Protein AF-A0A1V3J7R4-F1 (afdb_monomer_lite)

Structure (mmCIF, N/CA/C/O backbone):
data_AF-A0A1V3J7R4-F1
#
_entry.id   AF-A0A1V3J7R4-F1
#
loop_
_atom_site.group_PDB
_atom_site.id
_atom_site.type_symbol
_atom_site.label_atom_id
_atom_site.label_alt_id
_atom_site.label_comp_id
_atom_site.label_asym_id
_atom_site.label_entity_id
_atom_site.label_seq_id
_atom_site.pdbx_PDB_ins_code
_atom_site.Cartn_x
_atom_site.Cartn_y
_atom_site.Cartn_z
_atom_site.occupancy
_atom_site.B_iso_or_equiv
_atom_site.auth_seq_id
_atom_site.auth_comp_id
_atom_site.auth_asym_id
_atom_site.auth_atom_id
_atom_site.pdbx_PDB_model_num
ATOM 1 N N . MET A 1 1 ? 9.829 16.663 -28.044 1.00 47.00 1 MET A N 1
ATOM 2 C CA . MET A 1 1 ? 8.922 15.558 -27.674 1.00 47.00 1 MET A CA 1
ATOM 3 C C . MET A 1 1 ? 9.517 14.301 -28.269 1.00 47.00 1 MET A C 1
ATOM 5 O O . MET A 1 1 ? 9.755 14.290 -29.467 1.00 47.00 1 MET A O 1
ATOM 9 N N . THR A 1 2 ? 9.885 13.321 -27.450 1.00 62.84 2 THR A N 1
ATOM 10 C CA . THR A 1 2 ? 10.335 12.012 -27.942 1.00 62.84 2 THR A CA 1
ATOM 11 C C . THR A 1 2 ? 9.152 11.293 -28.570 1.00 62.84 2 THR A C 1
ATOM 13 O O . THR A 1 2 ? 8.119 11.148 -27.919 1.00 62.84 2 THR A O 1
ATOM 16 N N . ASP A 1 3 ? 9.315 10.888 -29.823 1.00 75.12 3 ASP A N 1
ATOM 17 C CA . ASP A 1 3 ? 8.359 10.077 -30.567 1.00 75.12 3 ASP A CA 1
ATOM 18 C C . ASP A 1 3 ? 8.209 8.728 -29.843 1.00 75.12 3 ASP A C 1
ATOM 20 O O . ASP A 1 3 ? 9.170 7.959 -29.740 1.00 75.12 3 ASP A O 1
ATOM 24 N N . LEU A 1 4 ? 7.055 8.495 -29.210 1.00 73.88 4 LEU A N 1
ATOM 25 C CA . LEU A 1 4 ? 6.812 7.253 -28.480 1.00 73.88 4 LEU A CA 1
ATOM 26 C C . LEU A 1 4 ? 6.561 6.145 -29.501 1.00 73.88 4 LEU A C 1
ATOM 28 O O . LEU A 1 4 ? 5.609 6.208 -30.276 1.00 73.88 4 LEU A O 1
ATOM 32 N N . LYS A 1 5 ? 7.409 5.116 -29.488 1.00 85.44 5 LYS A N 1
ATOM 33 C CA . LYS A 1 5 ? 7.226 3.941 -30.339 1.00 85.44 5 LYS A CA 1
ATOM 34 C C . LYS A 1 5 ? 5.942 3.200 -29.963 1.00 85.44 5 LYS A C 1
ATOM 36 O O . LYS A 1 5 ? 5.563 3.139 -28.794 1.00 85.44 5 LYS A O 1
ATOM 41 N N . ASN A 1 6 ? 5.303 2.595 -30.962 1.00 87.44 6 ASN A N 1
ATOM 42 C CA . ASN A 1 6 ? 4.145 1.737 -30.736 1.00 87.44 6 ASN A CA 1
ATOM 43 C C . ASN A 1 6 ? 4.531 0.522 -29.872 1.00 87.44 6 ASN A C 1
ATOM 45 O O . ASN A 1 6 ? 5.616 -0.037 -30.070 1.00 87.44 6 ASN A O 1
ATOM 49 N N . PRO A 1 7 ? 3.658 0.085 -28.946 1.00 88.69 7 PRO A N 1
ATOM 50 C CA . PRO A 1 7 ? 3.921 -1.090 -28.127 1.00 88.69 7 PRO A CA 1
ATOM 51 C C . PRO A 1 7 ? 4.001 -2.336 -29.021 1.00 88.69 7 PRO A C 1
ATOM 53 O O . PRO A 1 7 ? 3.018 -2.745 -29.634 1.00 88.69 7 PRO A O 1
ATOM 56 N N . THR A 1 8 ? 5.193 -2.921 -29.098 1.00 94.12 8 THR A N 1
ATOM 57 C CA . THR A 1 8 ? 5.507 -4.174 -29.804 1.00 94.12 8 THR A CA 1
ATOM 58 C C . THR A 1 8 ? 6.146 -5.149 -28.820 1.00 94.12 8 THR A C 1
ATOM 60 O O . THR A 1 8 ? 6.599 -4.733 -27.751 1.00 94.12 8 THR A O 1
ATOM 63 N N . ILE A 1 9 ? 6.199 -6.440 -29.161 1.00 93.81 9 ILE A N 1
ATOM 64 C CA . ILE A 1 9 ? 6.881 -7.440 -28.323 1.00 93.81 9 ILE A CA 1
ATOM 65 C C . ILE A 1 9 ? 8.348 -7.036 -28.119 1.00 93.81 9 ILE A C 1
ATOM 67 O O . ILE A 1 9 ? 8.866 -7.104 -27.006 1.00 93.81 9 ILE A O 1
ATOM 71 N N . GLU A 1 10 ? 9.002 -6.552 -29.174 1.00 93.94 10 GLU A N 1
ATOM 72 C CA . GLU A 1 10 ? 10.383 -6.082 -29.140 1.00 93.94 10 GLU A CA 1
ATOM 73 C C . GLU A 1 10 ? 10.560 -4.902 -28.178 1.00 93.94 10 GLU A C 1
ATOM 75 O O . GLU A 1 10 ? 11.463 -4.924 -27.342 1.00 93.94 10 GLU A O 1
ATOM 80 N N . GLU A 1 11 ? 9.684 -3.895 -28.243 1.00 93.00 11 GLU A N 1
ATOM 81 C CA . GLU A 1 11 ? 9.742 -2.757 -27.320 1.00 93.00 11 GLU A CA 1
ATOM 82 C C . GLU A 1 11 ? 9.486 -3.186 -25.870 1.00 93.00 11 GLU A C 1
ATOM 84 O O . GLU A 1 11 ? 10.223 -2.769 -24.978 1.00 93.00 11 GLU A O 1
ATOM 89 N N . VAL A 1 12 ? 8.521 -4.078 -25.618 1.00 91.56 12 VAL A N 1
ATOM 90 C CA . VAL A 1 12 ? 8.289 -4.633 -24.272 1.00 91.56 12 VAL A CA 1
ATOM 91 C C . VAL A 1 12 ? 9.553 -5.316 -23.742 1.00 91.56 12 VAL A C 1
ATOM 93 O O . VAL A 1 12 ? 9.977 -5.024 -22.625 1.00 91.56 12 VAL A O 1
ATOM 96 N N . ASN A 1 13 ? 10.210 -6.149 -24.553 1.00 93.62 13 ASN A N 1
ATOM 97 C CA . ASN A 1 13 ? 11.443 -6.839 -24.163 1.00 93.62 13 ASN A CA 1
ATOM 98 C C . ASN A 1 13 ? 12.592 -5.869 -23.843 1.00 93.62 13 ASN A C 1
ATOM 100 O O . ASN A 1 13 ? 13.351 -6.106 -22.903 1.00 93.62 13 ASN A O 1
ATOM 104 N N . ILE A 1 14 ? 12.705 -4.750 -24.565 1.00 92.00 14 ILE A N 1
ATOM 105 C CA . ILE A 1 14 ? 13.697 -3.705 -24.265 1.00 92.00 14 ILE A CA 1
ATOM 106 C C . ILE A 1 14 ? 13.455 -3.106 -22.875 1.00 92.00 14 ILE A C 1
ATOM 108 O O . ILE A 1 14 ? 14.402 -2.918 -22.108 1.00 92.00 14 ILE A O 1
ATOM 112 N N . TYR A 1 15 ? 12.205 -2.786 -22.534 1.00 90.44 15 TYR A N 1
ATOM 113 C CA . TYR A 1 15 ? 11.880 -2.222 -21.222 1.00 90.44 15 TYR A CA 1
ATOM 114 C C . TYR A 1 15 ? 11.988 -3.251 -20.093 1.00 90.44 15 TYR A C 1
ATOM 116 O O . TYR A 1 15 ? 12.422 -2.881 -19.004 1.00 90.44 15 TYR A O 1
ATOM 124 N N . LEU A 1 16 ? 11.693 -4.529 -20.349 1.00 90.44 16 LEU A N 1
ATOM 125 C CA . LEU A 1 16 ? 11.955 -5.614 -19.398 1.00 90.44 16 LEU A CA 1
ATOM 126 C C . LEU A 1 16 ? 13.454 -5.751 -19.103 1.00 90.44 16 LEU A C 1
ATOM 128 O O . LEU A 1 16 ? 13.844 -5.788 -17.941 1.00 90.44 16 LEU A O 1
ATOM 132 N N . ALA A 1 17 ? 14.309 -5.720 -20.128 1.00 91.38 17 ALA A N 1
ATOM 133 C CA . ALA A 1 17 ? 15.758 -5.752 -19.930 1.00 91.38 17 ALA A CA 1
ATOM 134 C C . ALA A 1 17 ? 16.266 -4.535 -19.134 1.00 91.38 17 ALA A C 1
ATOM 136 O O . ALA A 1 17 ? 17.131 -4.672 -18.271 1.00 91.38 17 ALA A O 1
ATOM 137 N N . LYS A 1 18 ? 15.705 -3.340 -19.378 1.00 90.56 18 LYS A N 1
ATOM 138 C CA . LYS A 1 18 ? 16.002 -2.135 -18.579 1.00 90.56 18 LYS A CA 1
ATOM 139 C C . LYS A 1 18 ? 15.540 -2.267 -17.129 1.00 90.56 18 LYS A C 1
ATOM 141 O O . LYS A 1 18 ? 16.214 -1.769 -16.234 1.00 90.56 18 LYS A O 1
ATOM 146 N N . TRP A 1 19 ? 14.395 -2.905 -16.906 1.00 89.25 19 TRP A N 1
ATOM 147 C CA . TRP A 1 19 ? 13.884 -3.176 -15.570 1.00 89.25 19 TRP A CA 1
ATOM 148 C C . TRP A 1 19 ? 14.813 -4.120 -14.801 1.00 89.25 19 TRP A C 1
ATOM 150 O O . TRP A 1 19 ? 15.168 -3.816 -13.666 1.00 89.25 19 TRP A O 1
ATOM 160 N N . GLU A 1 20 ? 15.274 -5.206 -15.429 1.00 86.81 20 GLU A N 1
ATOM 161 C CA . GLU A 1 20 ? 16.147 -6.197 -14.782 1.00 86.81 20 GLU A CA 1
ATOM 162 C C . GLU A 1 20 ? 17.467 -5.607 -14.268 1.00 86.81 20 GLU A C 1
ATOM 164 O O . GLU A 1 20 ? 17.964 -6.026 -13.223 1.00 86.81 20 GLU A O 1
ATOM 169 N N . ILE A 1 21 ? 18.018 -4.608 -14.965 1.00 88.69 21 ILE A N 1
ATOM 170 C CA . ILE A 1 21 ? 19.257 -3.928 -14.554 1.00 88.69 21 ILE A CA 1
ATOM 171 C C . ILE A 1 21 ? 19.025 -2.783 -13.560 1.00 88.69 21 ILE A C 1
ATOM 173 O O . ILE A 1 21 ? 19.991 -2.210 -13.054 1.00 88.69 21 ILE A O 1
ATOM 177 N N . SER A 1 22 ? 17.770 -2.429 -13.261 1.00 90.25 22 SER A N 1
ATOM 178 C CA . SER A 1 22 ? 17.458 -1.396 -12.276 1.00 90.25 22 SER A CA 1
ATOM 179 C C . SER A 1 22 ? 17.454 -1.982 -10.867 1.00 90.25 22 SER A C 1
ATOM 181 O O . SER A 1 22 ? 16.404 -2.205 -10.262 1.00 90.25 22 SER A O 1
ATOM 183 N N . GLU A 1 23 ? 18.657 -2.232 -10.349 1.00 91.75 23 GLU A N 1
ATOM 184 C CA . GLU A 1 23 ? 18.896 -2.926 -9.079 1.00 91.75 23 GLU A CA 1
ATOM 185 C C . GLU A 1 23 ? 18.033 -2.386 -7.929 1.00 91.75 23 GLU A C 1
ATOM 187 O O . GLU A 1 23 ? 17.412 -3.161 -7.203 1.00 91.75 23 GLU A O 1
ATOM 192 N N . ASN A 1 24 ? 17.932 -1.061 -7.799 1.00 91.31 24 ASN A N 1
ATOM 193 C CA . ASN A 1 24 ? 17.130 -0.412 -6.766 1.00 91.31 24 ASN A CA 1
ATOM 194 C C . ASN A 1 24 ? 15.646 -0.822 -6.819 1.00 91.31 24 ASN A C 1
ATOM 196 O O . ASN A 1 24 ? 15.108 -1.250 -5.801 1.00 91.31 24 ASN A O 1
ATOM 200 N N . TYR A 1 25 ? 14.997 -0.739 -7.984 1.00 88.62 25 TYR A N 1
ATOM 201 C CA . TYR A 1 25 ? 13.583 -1.092 -8.133 1.00 88.62 25 TYR A CA 1
ATOM 202 C C . TYR A 1 25 ? 13.364 -2.596 -7.960 1.00 88.62 25 TYR A C 1
ATOM 204 O O . TYR A 1 25 ? 12.438 -3.007 -7.265 1.00 88.62 25 TYR A O 1
ATOM 212 N N . VAL A 1 26 ? 14.256 -3.427 -8.507 1.00 91.56 26 VAL A N 1
ATOM 213 C CA . VAL A 1 26 ? 14.176 -4.887 -8.353 1.00 91.56 26 VAL A CA 1
ATOM 214 C C . VAL A 1 26 ? 14.286 -5.299 -6.882 1.00 91.56 26 VAL A C 1
ATOM 216 O O . VAL A 1 26 ? 13.528 -6.154 -6.419 1.00 91.56 26 VAL A O 1
ATOM 219 N N . LEU A 1 27 ? 15.215 -4.707 -6.125 1.00 94.69 27 LEU A N 1
ATOM 220 C CA . LEU A 1 27 ? 15.380 -5.001 -4.701 1.00 94.69 27 LEU A CA 1
ATOM 221 C C . LEU A 1 27 ? 14.211 -4.475 -3.861 1.00 94.69 27 LEU A C 1
ATOM 223 O O . LEU A 1 27 ? 13.767 -5.178 -2.953 1.00 94.69 27 LEU A O 1
ATOM 227 N N . GLN A 1 28 ? 13.687 -3.289 -4.176 1.00 95.06 28 GLN A N 1
ATOM 228 C CA . GLN A 1 28 ? 12.506 -2.726 -3.514 1.00 95.06 28 GLN A CA 1
ATOM 229 C C . GLN A 1 28 ? 11.268 -3.613 -3.704 1.00 95.06 28 GLN A C 1
ATOM 231 O O . GLN A 1 28 ? 10.600 -3.936 -2.721 1.00 95.06 28 GLN A O 1
ATOM 236 N N . GLU A 1 29 ? 11.010 -4.096 -4.923 1.00 93.25 29 GLU A N 1
ATOM 237 C CA . GLU A 1 29 ? 9.897 -5.016 -5.192 1.00 93.25 29 GLU A CA 1
ATOM 238 C C . GLU A 1 29 ? 10.067 -6.357 -4.473 1.00 93.25 29 GLU A C 1
ATOM 240 O O . GLU A 1 29 ? 9.138 -6.846 -3.827 1.00 93.25 29 GLU A O 1
ATOM 245 N N . LYS A 1 30 ? 11.273 -6.942 -4.505 1.00 93.62 30 LYS A N 1
ATOM 246 C CA . LYS A 1 30 ? 11.573 -8.174 -3.754 1.00 93.62 30 LYS A CA 1
ATOM 247 C C . LYS A 1 30 ? 11.359 -7.988 -2.252 1.00 93.62 30 LYS A C 1
ATOM 249 O O . LYS A 1 30 ? 10.832 -8.886 -1.593 1.00 93.62 30 LYS A O 1
ATOM 254 N N . PHE A 1 31 ? 11.758 -6.838 -1.710 1.00 95.88 31 PHE A N 1
ATOM 255 C CA . PHE A 1 31 ? 11.549 -6.510 -0.305 1.00 95.88 31 PHE A CA 1
ATOM 256 C C . PHE A 1 31 ? 10.060 -6.393 0.030 1.00 95.88 31 PHE A C 1
ATOM 258 O O . PHE A 1 31 ? 9.625 -6.992 1.012 1.00 95.88 31 PHE A O 1
ATOM 265 N N . LEU A 1 32 ? 9.271 -5.682 -0.785 1.00 96.50 32 LEU A N 1
ATOM 266 C CA . LEU A 1 32 ? 7.825 -5.567 -0.583 1.00 96.50 32 LEU A CA 1
ATOM 267 C C . LEU A 1 32 ? 7.141 -6.932 -0.644 1.00 96.50 32 LEU A C 1
ATOM 269 O O . LEU A 1 32 ? 6.384 -7.264 0.262 1.00 96.50 32 LEU A O 1
ATOM 273 N N . ASN A 1 33 ? 7.465 -7.768 -1.631 1.00 95.12 33 ASN A N 1
ATOM 274 C CA . ASN A 1 33 ? 6.899 -9.115 -1.719 1.00 95.12 33 ASN A CA 1
ATOM 275 C C . ASN A 1 33 ? 7.203 -9.934 -0.458 1.00 95.12 33 ASN A C 1
ATOM 277 O O . ASN A 1 33 ? 6.293 -10.505 0.142 1.00 95.12 33 ASN A O 1
ATOM 281 N N . LYS A 1 34 ? 8.457 -9.913 0.012 1.00 96.06 34 LYS A N 1
ATOM 282 C CA . LYS A 1 34 ? 8.841 -10.572 1.266 1.00 96.06 34 LYS A CA 1
ATOM 283 C C . LYS A 1 34 ? 8.074 -10.012 2.469 1.00 96.06 34 LYS A C 1
ATOM 285 O O . LYS A 1 34 ? 7.638 -10.777 3.325 1.00 96.06 34 LYS A O 1
ATOM 290 N N . LEU A 1 35 ? 7.909 -8.692 2.544 1.00 97.25 35 LEU A N 1
ATOM 291 C CA . LEU A 1 35 ? 7.201 -8.025 3.634 1.00 97.25 35 LEU A CA 1
ATOM 292 C C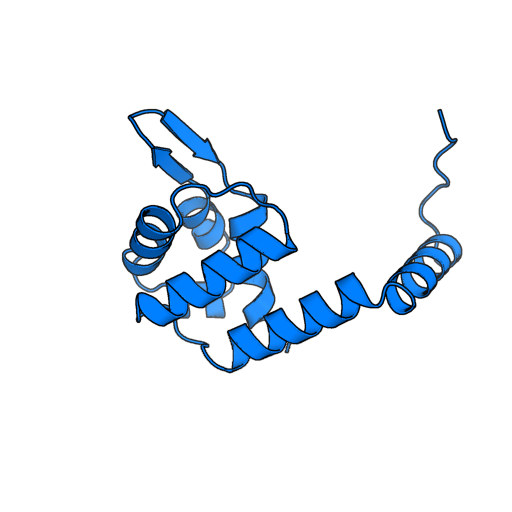 . LEU A 1 35 ? 5.729 -8.455 3.693 1.00 97.25 35 LEU A C 1
ATOM 294 O O . LEU A 1 35 ? 5.247 -8.856 4.749 1.00 97.25 35 LEU A O 1
ATOM 298 N N . PHE A 1 36 ? 5.023 -8.418 2.564 1.00 96.00 36 PHE A N 1
ATOM 299 C CA . PHE A 1 36 ? 3.611 -8.802 2.504 1.00 96.00 36 PHE A CA 1
ATOM 300 C C . PHE A 1 36 ? 3.399 -10.304 2.745 1.00 96.00 36 PHE A C 1
ATOM 302 O O . PHE A 1 36 ? 2.401 -10.680 3.355 1.00 96.00 36 PHE A O 1
ATOM 309 N N . GLN A 1 37 ? 4.352 -11.156 2.355 1.00 94.56 37 GLN A N 1
ATOM 310 C CA . GLN A 1 37 ? 4.335 -12.585 2.689 1.00 94.56 37 GLN A CA 1
ATOM 311 C C . GLN A 1 37 ? 4.554 -12.845 4.187 1.00 94.56 37 GLN A C 1
ATOM 313 O O . GLN A 1 37 ? 3.917 -13.730 4.755 1.00 94.56 37 GLN A O 1
ATOM 318 N N . GLN A 1 38 ? 5.436 -12.077 4.835 1.00 96.50 38 GLN A N 1
ATOM 319 C CA . GLN A 1 38 ? 5.717 -12.205 6.268 1.00 96.50 38 GLN A CA 1
ATOM 320 C C . GLN A 1 38 ? 4.552 -11.706 7.139 1.00 96.50 38 GLN A C 1
ATOM 322 O O . GLN A 1 38 ? 4.322 -12.253 8.217 1.00 96.50 38 GLN A O 1
ATOM 327 N N . PHE A 1 39 ? 3.812 -10.701 6.660 1.00 96.31 39 PHE A N 1
ATOM 328 C CA . PHE A 1 39 ? 2.682 -10.074 7.356 1.00 96.31 39 PHE A CA 1
ATOM 329 C C . PHE A 1 39 ? 1.397 -10.135 6.502 1.00 96.31 39 PHE A C 1
ATOM 331 O O . PHE A 1 39 ? 0.895 -9.099 6.038 1.00 96.31 39 PHE A O 1
ATOM 338 N N . PRO A 1 40 ? 0.841 -11.343 6.271 1.00 95.00 40 PRO A N 1
ATOM 339 C CA . PRO A 1 40 ? -0.229 -11.558 5.293 1.00 95.00 40 PRO A CA 1
ATOM 340 C C . PRO A 1 40 ? -1.600 -11.054 5.755 1.00 95.00 40 PRO A C 1
ATOM 342 O O . PRO A 1 40 ? -2.514 -10.934 4.944 1.00 95.00 40 PRO A O 1
ATOM 345 N N . LYS A 1 41 ? -1.772 -10.784 7.053 1.00 96.31 41 LYS A N 1
ATOM 346 C CA . LYS A 1 41 ? -3.039 -10.328 7.635 1.00 96.31 41 LYS A CA 1
ATOM 347 C C . LYS A 1 41 ? -3.080 -8.813 7.774 1.00 96.31 41 LYS A C 1
ATOM 349 O O . LYS A 1 41 ? -2.048 -8.148 7.867 1.00 96.31 41 LYS A O 1
ATOM 354 N N . ASN A 1 42 ? -4.288 -8.263 7.782 1.00 97.12 42 ASN A N 1
ATOM 355 C CA . ASN A 1 42 ? -4.540 -6.826 7.916 1.00 97.12 42 ASN A CA 1
ATOM 356 C C . ASN A 1 42 ? -5.395 -6.531 9.157 1.00 97.12 42 ASN A C 1
ATOM 358 O O . ASN A 1 42 ? -6.284 -5.685 9.130 1.00 97.12 42 ASN 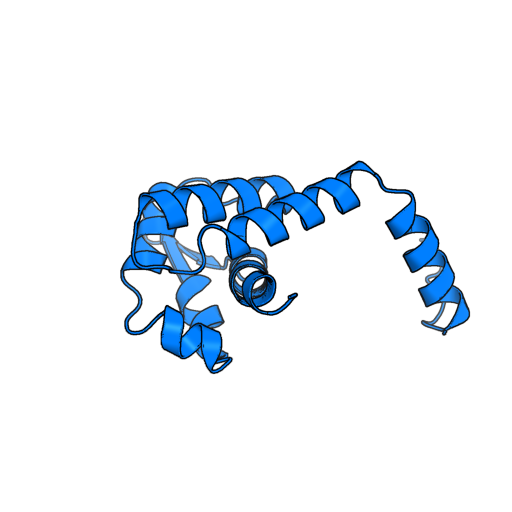A O 1
ATOM 362 N N . ASN A 1 43 ? -5.128 -7.253 10.248 1.00 96.81 43 ASN A N 1
ATOM 363 C CA . ASN A 1 43 ? -5.836 -7.144 11.526 1.00 96.81 43 ASN A CA 1
ATOM 364 C C . ASN A 1 43 ? -4.962 -6.625 12.681 1.00 96.81 43 ASN A C 1
ATOM 366 O O . ASN A 1 43 ? -5.480 -6.415 13.776 1.00 96.81 43 ASN A O 1
ATOM 370 N N . ASP A 1 44 ? -3.671 -6.392 12.441 1.00 98.12 44 ASP A N 1
ATOM 371 C CA . ASP A 1 44 ? -2.753 -5.772 13.392 1.00 98.12 44 ASP A CA 1
ATOM 372 C C . ASP A 1 44 ? -2.283 -4.405 12.874 1.00 98.12 44 ASP A C 1
ATOM 374 O O . ASP A 1 44 ? -1.826 -4.266 11.738 1.00 98.12 44 ASP A O 1
ATOM 378 N N . ILE A 1 45 ? -2.400 -3.365 13.705 1.00 98.06 45 ILE A N 1
ATOM 379 C CA . ILE A 1 45 ? -2.068 -1.995 13.289 1.00 98.06 45 ILE A CA 1
ATOM 380 C C . ILE A 1 45 ? -0.574 -1.803 13.014 1.00 98.06 45 ILE A C 1
ATOM 382 O O . ILE A 1 45 ? -0.220 -0.975 12.177 1.00 98.06 45 ILE A O 1
ATOM 386 N N . THR A 1 46 ? 0.301 -2.533 13.708 1.00 98.38 46 THR A N 1
ATOM 387 C CA . THR A 1 46 ? 1.756 -2.413 13.559 1.00 98.38 46 THR A CA 1
ATOM 388 C C . THR A 1 46 ? 2.224 -3.043 12.250 1.00 98.38 46 THR A C 1
ATOM 390 O O . THR A 1 46 ? 2.999 -2.417 11.523 1.00 98.38 46 THR A O 1
ATOM 393 N N . ASP A 1 47 ? 1.639 -4.179 11.867 1.00 98.38 47 ASP A N 1
ATOM 394 C CA . ASP A 1 47 ? 1.859 -4.816 10.566 1.00 98.38 47 ASP A CA 1
ATOM 395 C C . ASP A 1 47 ? 1.366 -3.929 9.416 1.00 98.38 47 ASP A C 1
ATOM 397 O O . ASP A 1 47 ? 2.052 -3.742 8.405 1.00 98.38 47 ASP A O 1
ATOM 401 N N . ILE A 1 48 ? 0.178 -3.335 9.565 1.00 98.31 48 ILE A N 1
ATOM 402 C CA . ILE A 1 48 ? -0.392 -2.426 8.562 1.00 98.31 48 ILE A CA 1
ATOM 403 C C . ILE A 1 48 ? 0.460 -1.161 8.435 1.00 98.31 48 ILE A C 1
ATOM 405 O O . ILE A 1 48 ? 0.698 -0.715 7.311 1.00 98.31 48 ILE A O 1
ATOM 409 N N . LEU A 1 49 ? 0.941 -0.599 9.548 1.00 98.12 49 LEU A N 1
ATOM 410 C CA . LEU A 1 49 ? 1.845 0.553 9.558 1.00 98.12 49 LEU A CA 1
ATOM 411 C C . LEU A 1 49 ? 3.142 0.252 8.816 1.00 98.12 49 LEU A C 1
ATOM 413 O O . LEU A 1 49 ? 3.545 1.049 7.971 1.00 98.12 49 LEU A O 1
ATOM 417 N N . LEU A 1 50 ? 3.766 -0.892 9.101 1.00 98.31 50 LEU A N 1
ATOM 418 C CA . LEU A 1 50 ? 5.007 -1.304 8.457 1.00 98.31 50 LEU A CA 1
ATOM 419 C C . LEU A 1 50 ? 4.809 -1.462 6.945 1.00 98.31 50 LEU A C 1
ATOM 421 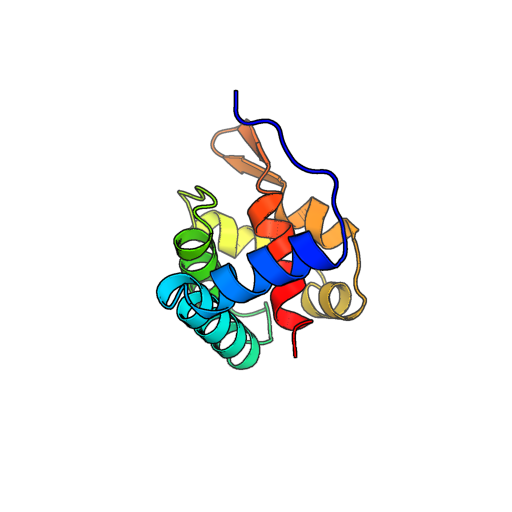O O . LEU A 1 50 ? 5.509 -0.817 6.165 1.00 98.31 50 LEU A O 1
ATOM 425 N N . LYS A 1 51 ? 3.791 -2.229 6.528 1.00 97.94 51 LYS A N 1
ATOM 426 C CA . LYS A 1 51 ? 3.428 -2.392 5.110 1.00 97.94 51 LYS A CA 1
ATOM 427 C C . LYS A 1 51 ? 3.160 -1.054 4.430 1.00 97.94 51 LYS A C 1
ATOM 429 O O . LYS A 1 51 ? 3.691 -0.786 3.354 1.00 97.94 51 LYS A O 1
ATOM 434 N N . SER A 1 52 ? 2.352 -0.203 5.060 1.00 97.19 52 SER A N 1
ATOM 435 C CA . SER A 1 52 ? 1.939 1.072 4.475 1.00 97.19 52 SER A CA 1
ATOM 436 C C . SER A 1 52 ? 3.101 2.053 4.370 1.00 97.19 52 SER A C 1
ATOM 438 O O . SER A 1 52 ? 3.241 2.706 3.341 1.00 97.19 52 SER A O 1
ATOM 440 N N . ALA A 1 53 ? 3.945 2.161 5.400 1.00 97.56 53 ALA A N 1
ATOM 441 C CA . ALA A 1 53 ? 5.091 3.064 5.399 1.00 97.56 53 ALA A CA 1
ATOM 442 C C . ALA A 1 53 ? 6.107 2.673 4.319 1.00 97.56 53 ALA A C 1
ATOM 444 O O . ALA A 1 53 ? 6.495 3.528 3.526 1.00 97.56 53 ALA A O 1
ATOM 445 N N . THR A 1 54 ? 6.471 1.389 4.237 1.00 97.50 54 THR A N 1
ATOM 446 C CA . THR A 1 54 ? 7.396 0.894 3.209 1.00 97.50 54 THR A CA 1
ATOM 447 C C . THR A 1 54 ? 6.828 1.082 1.803 1.00 97.50 54 THR A C 1
ATOM 449 O O . THR A 1 54 ? 7.516 1.610 0.934 1.00 97.50 54 THR A O 1
ATOM 452 N N . LEU A 1 55 ? 5.567 0.700 1.567 1.00 96.81 55 LEU A N 1
ATOM 453 C CA . LEU A 1 55 ? 4.947 0.829 0.244 1.00 96.81 55 LEU A CA 1
ATOM 454 C C . LEU A 1 55 ? 4.843 2.296 -0.184 1.00 96.81 55 LEU A C 1
ATOM 456 O O . LEU A 1 55 ? 5.135 2.632 -1.331 1.00 96.81 55 LEU A O 1
ATOM 460 N N . ASN A 1 56 ? 4.451 3.177 0.738 1.00 95.94 56 ASN A N 1
ATOM 461 C CA . ASN A 1 56 ? 4.347 4.607 0.473 1.00 95.94 56 ASN A CA 1
ATOM 462 C C . ASN A 1 56 ? 5.699 5.235 0.116 1.00 95.94 56 ASN A C 1
ATOM 464 O O . ASN A 1 56 ? 5.723 6.110 -0.747 1.00 95.94 56 ASN A O 1
ATOM 468 N N . ASP A 1 57 ? 6.783 4.794 0.756 1.00 95.56 57 ASP A N 1
ATOM 469 C CA . ASP A 1 57 ? 8.143 5.256 0.474 1.00 95.56 57 ASP A CA 1
ATOM 470 C C . ASP A 1 57 ? 8.611 4.783 -0.911 1.00 95.56 57 ASP A C 1
ATOM 472 O O . ASP A 1 57 ? 8.902 5.601 -1.786 1.00 95.56 57 ASP A O 1
ATOM 476 N N . PHE A 1 58 ? 8.557 3.473 -1.171 1.00 94.88 58 PHE A N 1
ATOM 477 C CA . PHE A 1 58 ? 9.076 2.888 -2.415 1.00 94.88 58 PHE A CA 1
ATOM 478 C C . PHE A 1 58 ? 8.299 3.336 -3.656 1.00 94.88 58 PHE A C 1
ATOM 480 O O . PHE A 1 58 ? 8.886 3.558 -4.712 1.00 94.88 58 PHE A O 1
ATOM 487 N N . TYR A 1 59 ? 6.986 3.541 -3.525 1.00 91.62 59 TYR A N 1
ATOM 488 C CA . TYR A 1 59 ? 6.146 4.036 -4.617 1.00 91.62 59 TYR A CA 1
ATOM 489 C C . TYR A 1 59 ? 5.857 5.537 -4.561 1.00 91.62 59 TYR A C 1
ATOM 491 O O . TYR A 1 59 ? 5.094 6.035 -5.392 1.00 91.62 59 TYR A O 1
ATOM 499 N N . SER A 1 60 ? 6.441 6.264 -3.600 1.00 90.25 60 SER A N 1
ATOM 500 C CA . SER A 1 60 ? 6.278 7.716 -3.437 1.00 90.25 60 SER A CA 1
ATOM 501 C C . SER A 1 60 ? 4.810 8.171 -3.494 1.00 90.25 60 SER A C 1
ATOM 503 O O . SER A 1 60 ? 4.457 9.147 -4.158 1.00 90.25 60 SER A O 1
ATOM 505 N N . THR A 1 61 ? 3.910 7.453 -2.810 1.00 85.25 61 THR A N 1
ATOM 506 C CA . THR A 1 61 ? 2.455 7.688 -2.927 1.00 85.25 61 THR A CA 1
ATOM 507 C C . THR A 1 61 ? 1.954 8.925 -2.170 1.00 85.25 61 THR A C 1
ATOM 509 O O . THR A 1 61 ? 0.771 9.259 -2.244 1.00 85.25 61 THR A O 1
ATOM 512 N N . ASN A 1 62 ? 2.853 9.644 -1.489 1.00 86.75 62 ASN A N 1
ATOM 513 C CA . ASN A 1 62 ? 2.610 10.918 -0.802 1.00 86.75 62 ASN A CA 1
ATOM 514 C C . ASN A 1 62 ? 1.558 10.859 0.324 1.00 86.75 62 ASN A C 1
ATOM 516 O O . ASN A 1 62 ? 0.822 11.822 0.573 1.00 86.75 62 ASN A O 1
ATOM 520 N N . ILE A 1 63 ? 1.491 9.739 1.047 1.00 89.12 63 ILE A N 1
ATOM 521 C CA . ILE A 1 63 ? 0.709 9.628 2.281 1.00 89.12 63 ILE A CA 1
ATOM 522 C C . ILE A 1 63 ? 1.530 10.212 3.434 1.00 89.12 63 ILE A C 1
ATOM 524 O O . ILE A 1 63 ? 2.475 9.597 3.918 1.00 89.12 63 ILE A O 1
ATOM 528 N N . PHE A 1 64 ? 1.155 11.408 3.891 1.00 87.25 64 PHE A N 1
ATOM 529 C CA . PHE A 1 64 ? 1.850 12.088 4.994 1.00 87.25 64 PHE A CA 1
ATOM 530 C C . PHE A 1 64 ? 1.439 11.574 6.377 1.00 87.25 64 PHE A C 1
ATOM 532 O O . PHE A 1 64 ? 2.272 11.432 7.264 1.00 87.25 64 PHE A O 1
ATOM 539 N N . ASN A 1 65 ? 0.149 11.293 6.578 1.00 89.31 65 ASN A N 1
ATOM 540 C CA . ASN A 1 65 ? -0.360 10.781 7.849 1.00 89.31 65 ASN A CA 1
ATOM 541 C C . ASN A 1 65 ? -0.569 9.267 7.754 1.00 89.31 65 ASN A C 1
ATOM 543 O O . ASN A 1 65 ? -1.695 8.785 7.603 1.00 89.31 65 ASN A O 1
ATOM 547 N N . ILE A 1 66 ? 0.541 8.529 7.818 1.00 93.00 66 ILE A N 1
ATOM 548 C CA . ILE A 1 66 ? 0.539 7.071 7.674 1.00 93.00 66 ILE A CA 1
ATOM 549 C C . ILE A 1 66 ? -0.236 6.373 8.796 1.00 93.00 66 ILE A C 1
ATOM 551 O O . ILE A 1 66 ? -0.845 5.331 8.567 1.00 93.00 66 ILE A O 1
ATOM 555 N N . TYR A 1 67 ? -0.279 6.971 9.990 1.00 93.62 67 TYR A N 1
ATOM 556 C CA . TYR A 1 67 ? -1.020 6.436 11.128 1.00 93.62 67 TYR A CA 1
ATOM 557 C C . TYR A 1 67 ? -2.529 6.451 10.886 1.00 93.62 67 TYR A C 1
ATOM 559 O O . TYR A 1 67 ? -3.176 5.408 10.977 1.00 93.62 67 TYR A O 1
ATOM 567 N N . SER A 1 68 ? -3.097 7.605 10.524 1.00 91.50 68 SER A N 1
ATOM 568 C CA . SER A 1 68 ? -4.527 7.690 10.207 1.00 91.50 68 SER A CA 1
ATOM 569 C C . SER A 1 68 ? -4.892 6.828 9.000 1.00 91.50 68 SER A C 1
ATOM 571 O O . SER A 1 68 ? -5.950 6.207 9.006 1.00 91.50 68 SER A O 1
ATOM 573 N N . PHE A 1 69 ? -4.003 6.740 8.007 1.00 92.50 69 PHE A N 1
ATOM 574 C CA . PHE A 1 69 ? -4.174 5.862 6.851 1.00 92.50 69 PHE A CA 1
ATOM 575 C C . PHE A 1 69 ? -4.217 4.377 7.250 1.00 92.50 69 PHE A C 1
ATOM 577 O O . P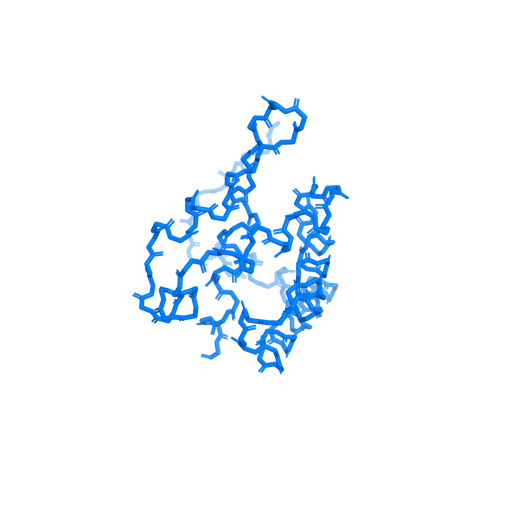HE A 1 69 ? -5.118 3.643 6.856 1.00 92.50 69 PHE A O 1
ATOM 584 N N . SER A 1 70 ? -3.289 3.936 8.097 1.00 95.81 70 SER A N 1
ATOM 585 C CA . SER A 1 70 ? -3.227 2.546 8.568 1.00 95.81 70 SER A CA 1
ATOM 586 C C . SER A 1 70 ? -4.427 2.191 9.446 1.00 95.81 70 SER A C 1
ATOM 588 O O . SER A 1 70 ? -4.993 1.107 9.332 1.00 95.81 70 SER A O 1
ATOM 590 N N . LYS A 1 71 ? -4.875 3.133 10.284 1.00 95.44 71 LYS A N 1
ATOM 591 C CA . LYS A 1 71 ? -6.089 2.973 11.091 1.00 95.44 71 LYS A CA 1
ATOM 592 C C . LYS A 1 71 ? -7.347 2.880 10.225 1.00 95.44 71 LYS A C 1
ATOM 594 O O . LYS A 1 71 ? -8.271 2.162 10.587 1.00 95.44 71 LYS A O 1
ATOM 599 N N . HIS A 1 72 ? -7.388 3.593 9.099 1.00 94.56 72 HIS A N 1
ATOM 600 C CA . HIS A 1 72 ? -8.463 3.466 8.115 1.00 94.56 72 HIS A CA 1
ATOM 601 C C . HIS A 1 72 ? -8.522 2.045 7.544 1.00 94.56 72 HIS A C 1
ATOM 603 O O . HIS A 1 72 ? -9.573 1.424 7.640 1.00 94.56 72 HIS A O 1
ATOM 609 N N . ILE A 1 73 ? -7.392 1.496 7.074 1.00 96.44 73 ILE A N 1
ATOM 610 C CA . ILE A 1 73 ? -7.306 0.100 6.597 1.00 96.44 73 ILE A CA 1
ATOM 611 C C . ILE A 1 73 ? -7.793 -0.890 7.659 1.00 96.44 73 ILE A C 1
ATOM 613 O O . ILE A 1 73 ? -8.638 -1.728 7.359 1.00 96.44 73 ILE A O 1
ATOM 617 N N . LEU A 1 74 ? -7.296 -0.771 8.896 1.00 97.56 74 LEU A N 1
ATOM 618 C CA . LEU A 1 74 ? -7.644 -1.680 9.996 1.00 97.56 74 LEU A CA 1
ATOM 619 C C . LEU A 1 74 ? -9.158 -1.749 10.261 1.00 97.56 74 LEU A C 1
ATOM 621 O O . LEU A 1 74 ? -9.668 -2.782 10.684 1.00 97.56 74 LEU A O 1
ATOM 625 N N . ASN A 1 75 ? -9.872 -0.645 10.038 1.00 96.62 75 ASN A N 1
ATOM 626 C CA . ASN A 1 75 ? -11.302 -0.541 10.320 1.00 96.62 75 ASN A CA 1
ATOM 627 C C . ASN A 1 75 ? -12.196 -1.0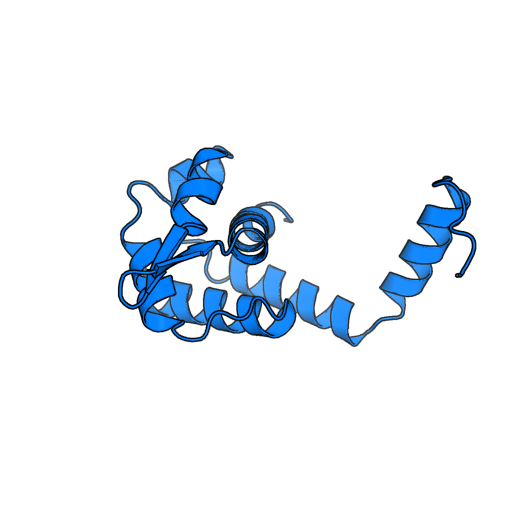04 9.160 1.00 96.62 75 ASN A C 1
ATOM 629 O O . ASN A 1 75 ? -13.418 -0.985 9.311 1.00 96.62 75 ASN A O 1
ATOM 633 N N . ILE A 1 76 ? -11.631 -1.396 8.014 1.00 96.50 76 ILE A N 1
ATOM 634 C CA . ILE A 1 76 ? -12.413 -1.926 6.894 1.00 96.50 76 ILE A CA 1
ATOM 635 C C . ILE A 1 76 ? -12.892 -3.345 7.249 1.00 96.50 76 ILE A C 1
ATOM 637 O O . ILE A 1 76 ? -12.071 -4.237 7.484 1.00 96.50 76 ILE A O 1
ATOM 641 N N . PRO A 1 77 ? -14.212 -3.601 7.265 1.00 96.75 77 PRO A N 1
ATOM 642 C CA . PRO A 1 77 ? -14.744 -4.918 7.589 1.00 96.75 77 PRO A CA 1
ATOM 643 C C . PRO A 1 77 ? -14.317 -5.983 6.577 1.00 96.75 77 PRO A C 1
ATOM 645 O O . PRO A 1 77 ? -14.332 -5.748 5.365 1.00 96.75 77 PRO A O 1
ATOM 648 N N . TYR A 1 78 ? -14.000 -7.176 7.089 1.00 96.81 78 TYR A N 1
ATOM 649 C CA . TYR A 1 78 ? -13.682 -8.363 6.287 1.00 96.81 78 TYR A CA 1
ATOM 650 C C . TYR A 1 78 ? -12.518 -8.150 5.300 1.00 96.81 78 TYR A C 1
ATOM 652 O O . TYR A 1 78 ? -12.499 -8.755 4.231 1.00 96.81 78 TYR A O 1
ATOM 660 N N . PHE A 1 79 ? -11.543 -7.295 5.648 1.00 96.94 79 PHE A N 1
ATOM 661 C CA . PHE A 1 79 ? -10.461 -6.886 4.744 1.00 96.94 79 PHE A CA 1
ATOM 662 C C . PHE A 1 79 ? -9.769 -8.071 4.060 1.00 96.94 79 PHE A C 1
ATOM 664 O O . PHE A 1 79 ? -9.729 -8.131 2.835 1.00 96.94 79 PHE A O 1
ATOM 671 N N . ASP A 1 80 ? -9.253 -9.030 4.834 1.00 96.06 80 ASP A N 1
ATOM 672 C CA . ASP A 1 80 ? -8.481 -10.154 4.287 1.00 96.06 80 ASP A CA 1
ATOM 673 C C . ASP A 1 80 ? -9.329 -11.077 3.395 1.00 96.06 80 ASP A C 1
ATOM 675 O O . ASP A 1 80 ? -8.841 -11.591 2.393 1.00 96.06 80 ASP A O 1
ATOM 679 N N . GLU A 1 81 ? -10.606 -11.283 3.723 1.00 96.19 81 GLU A N 1
ATOM 680 C CA . GLU A 1 81 ? -11.534 -12.077 2.903 1.00 96.19 81 GLU A CA 1
ATOM 681 C C . GLU A 1 81 ? -11.799 -11.399 1.553 1.00 96.19 81 GLU A C 1
ATOM 683 O O . GLU A 1 81 ? -11.744 -12.028 0.493 1.00 96.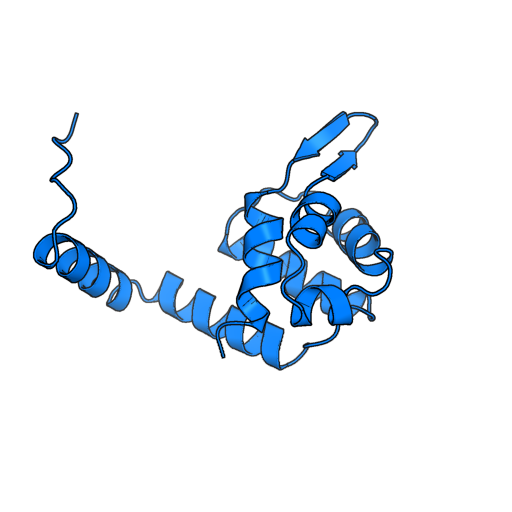19 81 GLU A O 1
ATOM 688 N N . ARG A 1 82 ? -12.040 -10.088 1.590 1.00 96.81 82 ARG A N 1
ATOM 689 C CA . ARG A 1 82 ? -12.280 -9.266 0.401 1.00 96.81 82 ARG A CA 1
ATOM 690 C C . ARG A 1 82 ? -11.036 -9.158 -0.474 1.00 96.81 82 ARG A C 1
ATOM 692 O O . ARG A 1 82 ? -11.134 -9.230 -1.695 1.00 96.81 82 ARG A O 1
ATOM 699 N N . LEU A 1 83 ? -9.867 -9.051 0.151 1.00 95.50 83 LEU A N 1
ATOM 700 C CA . LEU A 1 83 ? -8.581 -9.065 -0.533 1.00 95.50 83 LEU A CA 1
ATOM 701 C C . LEU A 1 83 ? -8.366 -10.398 -1.268 1.00 95.50 83 LEU A C 1
ATOM 703 O O . LEU A 1 83 ? -8.075 -10.390 -2.461 1.00 95.50 83 LEU A O 1
ATOM 707 N N . ASN A 1 84 ? -8.585 -11.531 -0.592 1.00 92.88 84 ASN A N 1
ATOM 708 C CA . ASN A 1 84 ? -8.399 -12.868 -1.173 1.00 92.88 84 ASN A CA 1
ATOM 709 C C . ASN A 1 84 ? -9.419 -13.213 -2.268 1.00 92.88 84 ASN A C 1
ATOM 711 O O . ASN A 1 84 ? -9.122 -14.000 -3.162 1.00 92.88 84 ASN A O 1
ATOM 715 N N . SER A 1 85 ? -10.624 -12.646 -2.203 1.00 94.56 85 SER A N 1
ATOM 716 C CA . SER A 1 85 ? -11.652 -12.809 -3.242 1.00 94.56 85 SER A CA 1
ATOM 717 C C . SER A 1 85 ? -11.491 -11.839 -4.417 1.00 94.56 85 SER A C 1
ATOM 719 O O . SER A 1 85 ? -12.250 -11.925 -5.382 1.00 94.56 85 SER A O 1
ATOM 721 N N . GLY A 1 86 ? -10.508 -10.933 -4.362 1.00 92.81 86 GLY A N 1
ATOM 722 C CA . GLY A 1 86 ? -10.256 -9.957 -5.418 1.00 92.81 86 GLY A CA 1
ATOM 723 C C . GLY A 1 86 ? -11.353 -8.898 -5.541 1.00 92.81 86 GLY A C 1
ATOM 724 O O . GLY A 1 86 ? -11.619 -8.437 -6.649 1.00 92.81 86 GLY A O 1
ATOM 725 N N . ASP A 1 87 ? -12.005 -8.516 -4.436 1.00 95.12 87 ASP A N 1
ATOM 726 C CA . ASP A 1 87 ? -13.085 -7.525 -4.446 1.00 95.12 87 ASP A CA 1
ATOM 727 C C . ASP A 1 87 ? -12.575 -6.136 -4.891 1.00 95.12 87 ASP A C 1
ATOM 729 O O . ASP A 1 87 ? -11.857 -5.466 -4.138 1.00 95.12 87 ASP A O 1
ATOM 733 N N . PRO A 1 88 ? -12.980 -5.626 -6.073 1.00 93.19 88 PRO A N 1
ATOM 734 C CA . PRO A 1 88 ? -12.513 -4.333 -6.565 1.00 93.19 88 PRO A CA 1
ATOM 735 C C . PRO A 1 88 ? -12.996 -3.154 -5.708 1.00 93.19 88 PRO A C 1
ATOM 737 O O . PRO A 1 88 ? -12.348 -2.106 -5.696 1.00 93.19 88 PRO A O 1
ATOM 740 N N . LYS A 1 89 ? -14.090 -3.304 -4.945 1.00 95.81 89 LYS A N 1
ATOM 741 C CA . LYS A 1 89 ? -14.587 -2.244 -4.051 1.00 95.81 89 LYS A CA 1
ATOM 742 C C . LYS A 1 89 ? -13.636 -1.977 -2.889 1.00 95.81 89 LYS A C 1
ATOM 744 O O . LYS A 1 89 ? -13.623 -0.868 -2.361 1.00 95.81 89 LYS A O 1
ATOM 749 N N . LEU A 1 90 ? -12.800 -2.952 -2.525 1.00 96.19 90 LEU A N 1
ATOM 750 C CA . LEU A 1 90 ? -11.803 -2.778 -1.474 1.00 96.19 90 LEU A CA 1
ATOM 751 C C . LEU A 1 90 ? -10.810 -1.658 -1.829 1.00 96.19 90 LEU A C 1
ATOM 753 O O . LEU A 1 90 ? -10.467 -0.838 -0.980 1.00 96.19 90 LEU A O 1
ATOM 757 N N . VAL A 1 91 ? -10.419 -1.551 -3.103 1.00 96.06 91 VAL A N 1
ATOM 758 C CA . VAL A 1 91 ? -9.562 -0.457 -3.596 1.00 96.06 91 VAL A CA 1
ATOM 759 C C . VAL A 1 91 ? -10.249 0.901 -3.423 1.00 96.06 91 VAL A C 1
ATOM 761 O O . VAL A 1 91 ? -9.607 1.877 -3.026 1.00 96.06 91 VAL A O 1
ATOM 764 N N . ASP A 1 92 ? -11.552 0.974 -3.700 1.00 94.44 92 ASP A N 1
ATOM 765 C CA . ASP A 1 92 ? -12.336 2.204 -3.562 1.00 94.44 92 ASP A CA 1
ATOM 766 C C . ASP A 1 92 ? -12.491 2.654 -2.108 1.00 94.44 92 ASP A C 1
ATOM 768 O O . ASP A 1 92 ? -12.517 3.858 -1.842 1.00 94.44 92 ASP A O 1
ATOM 772 N N . GLU A 1 93 ? -12.565 1.708 -1.177 1.00 94.62 93 GLU A N 1
ATOM 773 C CA . GLU A 1 93 ? -12.624 1.992 0.253 1.00 94.62 93 GLU A CA 1
ATOM 774 C C . GLU A 1 93 ? -11.264 2.436 0.789 1.00 94.62 93 GLU A C 1
ATOM 776 O O . GLU A 1 93 ? -11.197 3.440 1.491 1.00 94.62 93 GLU A O 1
ATOM 781 N N . ILE A 1 94 ? -10.163 1.783 0.402 1.00 94.94 94 ILE A N 1
ATOM 782 C CA . ILE A 1 94 ? -8.809 2.171 0.835 1.00 94.94 94 ILE A CA 1
ATOM 783 C C . ILE A 1 94 ? -8.427 3.557 0.300 1.00 94.94 94 ILE A C 1
ATOM 785 O O . ILE A 1 94 ? -7.840 4.363 1.023 1.00 94.94 94 ILE A O 1
ATOM 789 N N . LYS A 1 95 ? -8.731 3.856 -0.973 1.00 93.44 95 LYS A N 1
ATOM 790 C CA . LYS A 1 95 ? -8.216 5.071 -1.627 1.00 93.44 95 LYS A CA 1
ATOM 791 C C . LYS A 1 95 ? -8.799 6.367 -1.063 1.00 93.44 95 LYS A C 1
ATOM 793 O O . LYS A 1 95 ? -8.179 7.412 -1.256 1.00 93.44 95 LYS A O 1
ATOM 798 N N . LYS A 1 96 ? -9.980 6.331 -0.436 1.00 87.81 96 LYS A N 1
ATOM 799 C CA . LYS A 1 96 ? -10.704 7.522 0.029 1.00 87.81 96 LYS A CA 1
ATOM 800 C C . LYS A 1 96 ? -10.431 7.781 1.501 1.00 87.81 96 LYS A C 1
ATOM 802 O O . LYS A 1 96 ? -10.942 7.077 2.364 1.00 87.81 96 LYS A O 1
ATOM 807 N N . ILE A 1 97 ? -9.675 8.837 1.789 1.00 81.31 97 ILE A N 1
ATOM 808 C CA . ILE A 1 97 ? -9.461 9.296 3.166 1.00 81.31 97 ILE A CA 1
ATOM 809 C C . ILE A 1 97 ? -9.763 10.780 3.263 1.00 81.31 97 ILE A C 1
ATOM 811 O O . ILE A 1 97 ? -9.271 11.589 2.475 1.00 81.31 97 ILE A O 1
ATOM 815 N N . THR A 1 98 ? -10.539 11.144 4.278 1.00 77.94 98 THR A N 1
ATOM 816 C CA . THR A 1 98 ? -10.804 12.536 4.626 1.00 77.94 98 THR A CA 1
ATOM 817 C C . THR A 1 98 ? -9.744 13.030 5.605 1.00 77.94 98 THR A C 1
ATOM 819 O O . THR A 1 98 ? -9.668 12.569 6.741 1.00 77.94 98 THR A O 1
ATOM 822 N N . ILE A 1 99 ? -8.931 13.998 5.182 1.00 71.31 99 ILE A N 1
ATOM 823 C CA . ILE A 1 99 ? -7.953 14.679 6.040 1.00 71.31 99 ILE A CA 1
ATOM 824 C C . ILE A 1 99 ? -8.380 16.138 6.158 1.00 71.31 99 ILE A C 1
ATOM 826 O O . ILE A 1 99 ? -8.477 16.836 5.149 1.00 71.31 99 ILE A O 1
ATOM 830 N N . ASN A 1 100 ? -8.633 16.607 7.382 1.00 71.94 100 ASN A N 1
ATOM 831 C CA . ASN A 1 100 ? -9.064 17.984 7.663 1.00 71.94 100 ASN A CA 1
ATOM 832 C C . ASN A 1 100 ? -10.274 18.422 6.809 1.00 71.94 100 ASN A C 1
ATOM 834 O O . ASN A 1 100 ? -10.289 19.517 6.251 1.00 71.94 100 ASN A O 1
ATOM 838 N N . GLY A 1 101 ? -11.259 17.532 6.638 1.00 77.44 101 GLY A N 1
ATOM 839 C CA . GLY A 1 101 ? -12.470 17.793 5.849 1.00 77.44 101 GLY A CA 1
ATOM 840 C C . GLY A 1 101 ? -12.290 17.758 4.326 1.00 77.44 101 GLY A C 1
ATOM 841 O O . GLY A 1 101 ? -13.265 17.947 3.607 1.00 77.44 101 GLY A O 1
ATOM 842 N N . LYS A 1 102 ? -11.081 17.489 3.810 1.00 79.69 102 LYS A N 1
ATOM 843 C CA . LYS A 1 102 ? -10.832 17.295 2.373 1.00 79.69 102 LYS A CA 1
ATOM 844 C C . LYS A 1 102 ? -10.646 15.817 2.057 1.00 79.69 102 LYS A C 1
ATOM 846 O O . LYS A 1 102 ? -9.797 15.158 2.659 1.00 79.69 102 LYS A O 1
ATOM 851 N N . GLU A 1 103 ? -11.414 15.307 1.099 1.00 81.75 103 GLU A N 1
ATOM 852 C CA . GLU A 1 103 ? -11.199 13.967 0.554 1.00 81.75 103 GLU A CA 1
ATOM 853 C C . GLU A 1 103 ? -9.914 13.954 -0.282 1.00 81.75 103 GLU A C 1
ATOM 855 O O . GLU A 1 103 ? -9.702 14.804 -1.151 1.00 81.75 103 GLU A O 1
ATOM 860 N N . LYS A 1 104 ? -9.036 12.997 0.006 1.00 84.62 104 LYS A N 1
ATOM 861 C CA . LYS A 1 104 ? -7.878 12.668 -0.820 1.00 84.62 104 LYS A CA 1
ATOM 862 C C . LYS A 1 104 ? -8.084 11.303 -1.452 1.00 84.62 104 LYS A C 1
ATOM 864 O O . LYS A 1 104 ? -8.660 10.409 -0.835 1.00 84.62 104 LYS A O 1
ATOM 869 N N . ASN A 1 105 ? -7.568 11.163 -2.669 1.00 90.31 105 ASN A N 1
ATOM 870 C CA . ASN A 1 105 ? -7.619 9.931 -3.436 1.00 90.31 105 ASN A CA 1
ATOM 871 C C . ASN A 1 105 ? -6.213 9.327 -3.550 1.00 90.31 105 ASN A C 1
ATOM 873 O O . ASN A 1 105 ? -5.352 9.866 -4.243 1.00 90.31 105 ASN A O 1
ATOM 877 N N . PHE A 1 106 ? -6.001 8.197 -2.883 1.00 92.62 106 PHE A N 1
ATOM 878 C CA . PHE A 1 106 ? -4.755 7.433 -2.876 1.00 92.62 106 PHE A CA 1
ATOM 879 C C . PHE A 1 106 ? -4.846 6.178 -3.757 1.00 92.62 106 PHE A C 1
ATOM 881 O O . PHE A 1 106 ? -4.406 5.100 -3.367 1.00 92.62 106 PHE A O 1
ATOM 888 N N . TYR A 1 107 ? -5.421 6.300 -4.959 1.00 93.12 107 TYR A N 1
ATOM 889 C CA . TYR A 1 107 ? -5.636 5.168 -5.874 1.00 93.12 107 TYR A CA 1
ATOM 890 C C . TYR A 1 107 ? -4.356 4.374 -6.186 1.00 93.12 107 TYR A C 1
ATOM 892 O O . TYR A 1 107 ? -4.374 3.144 -6.170 1.00 93.12 107 TYR A O 1
ATOM 900 N N . SER A 1 108 ? -3.234 5.071 -6.415 1.00 92.56 108 SER A N 1
ATOM 901 C CA . SER A 1 108 ? -1.933 4.427 -6.663 1.00 92.56 108 SER A CA 1
ATOM 902 C C . SER A 1 108 ? -1.500 3.552 -5.484 1.00 92.56 108 SER A C 1
ATOM 904 O O . SER A 1 108 ? -1.083 2.418 -5.683 1.00 92.56 108 SER A O 1
ATOM 906 N N . PHE A 1 109 ? -1.671 4.031 -4.249 1.00 95.50 109 PHE A N 1
ATOM 907 C CA . PHE A 1 109 ? -1.390 3.223 -3.065 1.00 95.50 109 PHE A CA 1
ATOM 908 C C . PHE A 1 109 ? -2.351 2.035 -2.964 1.00 95.50 109 PHE A C 1
ATOM 910 O O . PHE A 1 109 ? -1.910 0.902 -2.815 1.00 95.50 109 PHE A O 1
ATOM 917 N N . ALA A 1 110 ? -3.661 2.287 -3.057 1.00 95.62 110 ALA A N 1
ATOM 918 C CA . ALA A 1 110 ? -4.690 1.276 -2.822 1.00 95.62 110 ALA A CA 1
ATOM 919 C C . ALA A 1 110 ? -4.555 0.078 -3.771 1.00 95.62 110 ALA A C 1
ATOM 921 O O . ALA A 1 110 ? -4.606 -1.070 -3.341 1.00 95.62 110 ALA A O 1
ATOM 922 N N . THR A 1 111 ? -4.319 0.345 -5.057 1.00 94.62 111 THR A N 1
ATOM 923 C CA . THR A 1 111 ? -4.119 -0.707 -6.064 1.00 94.62 111 THR A CA 1
ATOM 924 C C . THR A 1 111 ? -2.881 -1.557 -5.782 1.00 94.62 111 THR A C 1
ATOM 926 O O . THR A 1 111 ? -2.957 -2.778 -5.865 1.00 94.62 111 THR A O 1
ATOM 929 N N . LYS A 1 112 ? -1.768 -0.933 -5.379 1.00 94.44 112 LYS A N 1
ATOM 930 C CA . LYS A 1 112 ? -0.513 -1.627 -5.046 1.00 94.44 112 LYS A CA 1
ATOM 931 C C . LYS A 1 112 ? -0.612 -2.445 -3.766 1.00 94.44 112 LYS A C 1
ATOM 933 O O . LYS A 1 112 ? -0.146 -3.579 -3.712 1.00 94.44 112 LYS A O 1
ATOM 938 N N . TYR A 1 113 ? -1.261 -1.889 -2.746 1.00 95.88 113 TYR A N 1
ATOM 939 C CA . TYR A 1 113 ? -1.496 -2.583 -1.484 1.00 95.88 113 TYR A CA 1
ATOM 940 C C . TYR A 1 113 ? -2.319 -3.860 -1.693 1.00 95.88 113 TYR A C 1
ATOM 942 O O . TYR A 1 113 ? -2.011 -4.894 -1.107 1.00 95.88 113 TYR A O 1
ATOM 950 N N . CYS A 1 114 ? -3.325 -3.809 -2.572 1.00 95.06 114 CYS A N 1
ATOM 951 C CA . CYS A 1 114 ? -4.137 -4.974 -2.918 1.00 95.06 114 CYS A CA 1
ATOM 952 C C . CYS A 1 114 ? -3.449 -5.948 -3.894 1.00 95.06 114 CYS A C 1
ATOM 954 O O . CYS A 1 114 ? -3.866 -7.101 -3.976 1.00 95.06 114 CYS A O 1
ATOM 956 N N . SER A 1 115 ? -2.421 -5.528 -4.644 1.00 91.75 115 SER A N 1
ATOM 957 C CA . SER A 1 115 ? -1.747 -6.398 -5.619 1.00 91.75 115 SER A CA 1
ATOM 958 C C . SER A 1 115 ? -0.628 -7.241 -5.013 1.00 91.75 115 SER A C 1
ATOM 960 O O . SER A 1 115 ? -0.514 -8.406 -5.374 1.00 91.75 115 SER A O 1
ATOM 962 N N . HIS A 1 116 ? 0.179 -6.704 -4.089 1.00 84.50 116 HIS A N 1
ATOM 963 C CA . HIS A 1 116 ? 1.328 -7.432 -3.517 1.00 84.50 116 HIS A CA 1
ATOM 964 C C . HIS A 1 116 ? 0.999 -8.805 -2.903 1.00 84.50 116 HIS A C 1
ATOM 966 O O . HIS A 1 116 ? 1.768 -9.737 -3.137 1.00 84.50 116 HIS A O 1
ATOM 972 N N . PRO A 1 117 ? -0.126 -8.990 -2.185 1.00 78.12 117 PRO A N 1
ATOM 973 C CA . PRO A 1 117 ? -0.524 -10.306 -1.678 1.00 78.12 117 PRO A CA 1
ATOM 974 C C . PRO A 1 117 ? -0.737 -11.370 -2.770 1.00 78.12 117 PRO A C 1
ATOM 976 O O . PRO A 1 117 ? -0.629 -12.556 -2.482 1.00 78.12 117 PRO A O 1
ATOM 979 N N . ASN A 1 118 ? -1.015 -10.951 -4.011 1.00 62.28 118 ASN A N 1
ATOM 980 C CA . ASN A 1 118 ? -1.360 -11.819 -5.142 1.00 62.28 118 ASN A CA 1
ATOM 981 C C . ASN A 1 118 ? -0.181 -12.098 -6.097 1.00 62.28 118 ASN A C 1
ATOM 983 O O . ASN A 1 118 ? -0.371 -12.771 -7.105 1.00 62.28 118 ASN A O 1
ATOM 987 N N . ILE A 1 119 ? 1.019 -11.568 -5.825 1.00 59.03 119 ILE A N 1
ATOM 988 C CA . ILE A 1 119 ? 2.216 -11.702 -6.689 1.00 59.03 119 ILE A CA 1
ATOM 989 C C . ILE A 1 119 ? 3.111 -12.883 -6.230 1.00 59.03 119 ILE A C 1
ATOM 991 O O . ILE A 1 119 ? 4.314 -12.906 -6.475 1.00 59.03 119 ILE A O 1
ATOM 995 N N . ALA A 1 120 ? 2.539 -13.876 -5.540 1.00 41.66 120 ALA A N 1
ATOM 996 C CA . ALA A 1 120 ? 3.252 -15.079 -5.096 1.00 41.66 120 ALA A CA 1
ATOM 997 C C . ALA A 1 120 ? 3.204 -16.206 -6.137 1.00 41.66 120 ALA A C 1
ATOM 999 O O . ALA A 1 120 ? 2.100 -16.475 -6.661 1.00 41.66 120 ALA A O 1
#

Radius of gyration: 16.45 Å; chains: 1; bounding box: 34×33×44 Å

InterPro domains:
  IPR059597 HI_0787-like, N-terminal domain [PF27257] (11-118)

Secondary structure (DSSP, 8-state):
---PPP--HHHHHHHHHHHHT-HHHHHHHHHHHHHHHHS--SS-HHHHHHHHHHHHHHTT---S-HHHHHHHHHTSTTHHHHHHTT-HHHHHHHHEEEETTEEEE-HHHHHHHHHGGG--

pLDDT: mean 90.7, std 9.63, range [41.66, 98.38]

Sequence (120 aa):
MTDLKNPTIEEVNIYLAKWEISENYVLQEKFLNKLFQQFPKNNDITDILLKSATLNDFYSTNIFNIYSFSKHILNIPYFDERLNSGDPKLVDEIKKITINGKEKNFYSFATKYCSHPNIA

Organism: NCBI:txid1908264

Foldseek 3Di:
DPDDDDDDPVVVVVVVVVVVPPVLLVVLLVVLLVLCVVLVDLQDLVSLLVSLVSLCVSVVLPDPCSNVLSVQSNPDPPNNVCLVVVPPVQLVSSQWDQDPNDTGGSSVSSVVSSCSSVPD